Protein AF-A0A8J4CHQ6-F1 (afdb_monomer)

Nearest PDB structures (foldseek):
  5dmm-assembly1_A  TM=9.611E-01  e=1.029E-06  Escherichia coli K-12
  5dml-assembly1_A  TM=9.594E-01  e=1.755E-06  Escherichia coli K-12

Foldseek 3Di:
DDDPPPPPPPPCPPVNVVCVVPVDAAEFDDPVVVCVVVVNDQDPQLCSLLVC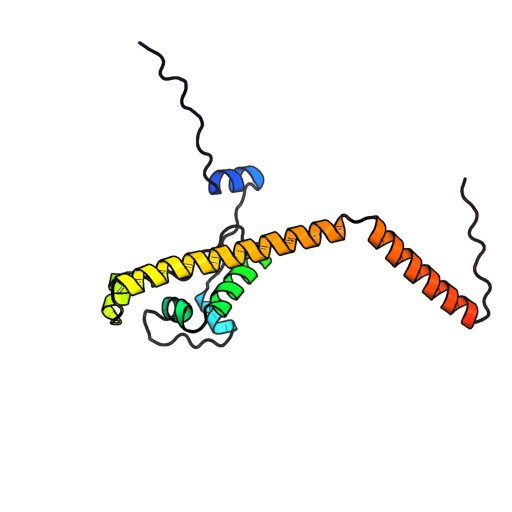LPPPLVVQLVSLLVRVVVPHPHYDFSCPSQDCVSCVVVVHHSVRSVVSVVSSVVSNVVSVVVNVVVVVVVCVVVPPPPVVVVVVVVVVVVVVVVCVVVVHDDDPDDDDD

Sequence (161 aa):
MSETKYSAISQISALSALLAESGVVVLDGAQGTELERRGVQLGANKLWSAQLLIDNPDLVRAIHLDYLRAGADIITTFTYQASIQGFAEAGVDATTAAALLNRAVDLADSAREAFVQAQQLQSSKDGAPELKAFETLRQQEQEDHQWRGMGWKAPLLATRT

Secondary structure (DSSP, 8-state):
-------------HHHHHHHHHS---B---HHHHHHHTT----S-TTHHHHHHHH-HHHHHHHHHHHHHTT-SB---S-TT--HHHHHHTT--HHHHHHHHHHHHHHHHHHHHHHHHHHHHHHHHHT-HHHHHHHHHHHHHHHHHHHHHTTPPPP------

InterPro domains:
  IPR003726 Homocysteine-binding domain [PF02574] (25-116)
  IPR003726 Homocysteine-binding domain [PS50970] (13-161)
  IPR036589 Homocysteine-binding domain superfamily [G3DSA:3.20.20.330] (10-143)
  IPR036589 Homocysteine-binding domain superfamily [SSF82282] (21-113)
  IPR051486 Homocysteine S-methyltransferase [PTHR46015] (21-126)

Solvent-accessible surface area (backbone atoms only — not comparable to full-atom values): 9625 Å² total; per-residue (Å²): 143,79,86,85,83,81,80,80,74,74,79,73,45,72,65,56,49,48,38,71,75,63,74,59,82,39,66,51,77,67,63,66,63,52,38,44,75,71,69,45,78,80,57,93,55,80,43,55,60,43,49,33,62,72,79,38,42,67,58,56,22,49,52,49,34,51,34,44,73,74,61,27,77,39,82,80,59,59,44,91,54,55,42,57,65,56,29,43,79,71,75,39,52,63,68,60,35,51,53,50,57,50,49,33,48,52,35,47,50,52,19,51,52,55,50,52,53,52,50,55,56,47,53,56,58,75,68,34,68,66,60,58,50,55,52,50,51,51,51,53,52,52,51,52,53,52,40,55,75,73,73,49,82,79,80,86,78,77,86,79,129

Structure (mmCIF, N/CA/C/O backbone):
data_AF-A0A8J4CHQ6-F1
#
_entry.id   AF-A0A8J4CHQ6-F1
#
loop_
_atom_site.group_PDB
_atom_site.id
_atom_site.type_symbol
_atom_site.label_atom_id
_atom_site.label_alt_id
_atom_site.label_comp_id
_atom_site.label_asym_id
_atom_site.label_entity_id
_atom_site.label_seq_id
_atom_site.pdbx_PDB_ins_code
_atom_site.Cartn_x
_atom_site.Cartn_y
_atom_site.Cartn_z
_atom_site.occupancy
_atom_site.B_iso_or_equiv
_atom_site.auth_seq_id
_atom_site.auth_comp_id
_atom_site.auth_asym_id
_atom_site.auth_atom_id
_atom_site.pdbx_PDB_model_num
ATOM 1 N N . MET A 1 1 ? 32.071 16.790 35.576 1.00 48.88 1 MET A N 1
ATOM 2 C CA . MET A 1 1 ? 30.706 16.775 36.138 1.00 48.88 1 MET A CA 1
ATOM 3 C C . MET A 1 1 ? 29.979 18.016 35.651 1.00 48.88 1 MET A C 1
ATOM 5 O O . MET A 1 1 ? 30.176 19.082 36.213 1.00 48.88 1 MET A O 1
ATOM 9 N N . SER A 1 2 ? 29.196 17.889 34.584 1.00 39.25 2 SER A N 1
ATOM 10 C CA . SER A 1 2 ? 28.103 18.813 34.277 1.00 39.25 2 SER A CA 1
ATOM 11 C C . SER A 1 2 ? 26.975 17.998 33.649 1.00 39.25 2 SER A C 1
ATOM 13 O O . SER A 1 2 ? 27.195 17.148 32.788 1.00 39.25 2 SER A O 1
ATOM 15 N N . GLU A 1 3 ? 25.787 18.175 34.209 1.00 47.66 3 GLU A N 1
ATOM 16 C CA . GLU A 1 3 ? 24.577 17.412 33.945 1.00 47.66 3 GLU A CA 1
ATOM 17 C C . GLU A 1 3 ? 24.024 17.702 32.547 1.00 47.66 3 GLU A C 1
ATOM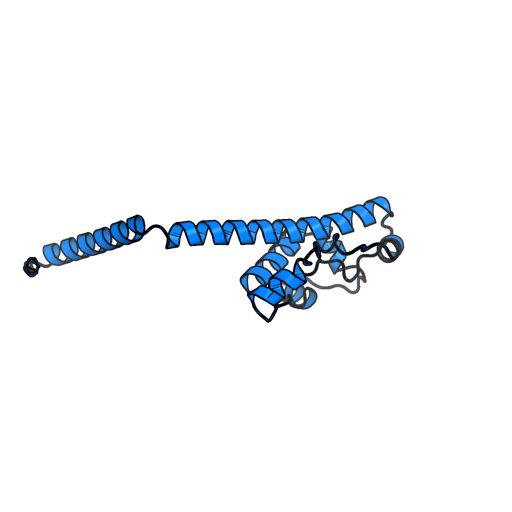 19 O O . GLU A 1 3 ? 23.374 18.716 32.317 1.00 47.66 3 GLU A O 1
ATOM 24 N N . THR A 1 4 ? 24.193 16.770 31.611 1.00 48.72 4 THR A N 1
ATOM 25 C CA . THR A 1 4 ? 23.445 16.747 30.340 1.00 48.72 4 THR A CA 1
ATOM 26 C C . THR A 1 4 ? 22.082 16.066 30.532 1.00 48.72 4 THR A C 1
ATOM 28 O O . THR A 1 4 ? 21.718 15.150 29.801 1.00 48.72 4 THR A O 1
ATOM 31 N N . LYS A 1 5 ? 21.330 16.458 31.570 1.00 49.72 5 LYS A N 1
ATOM 32 C CA . LYS A 1 5 ? 20.080 15.783 31.971 1.00 49.72 5 LYS A CA 1
ATOM 33 C C . LYS A 1 5 ? 18.803 16.318 31.309 1.00 49.72 5 LYS A C 1
ATOM 35 O O . LYS A 1 5 ? 17.724 15.854 31.647 1.00 49.72 5 LYS A O 1
ATOM 40 N N . TYR A 1 6 ? 18.901 17.227 30.338 1.00 45.72 6 TYR A N 1
ATOM 41 C CA . TYR A 1 6 ? 17.734 17.779 29.640 1.00 45.72 6 TYR A CA 1
ATOM 42 C C . TYR A 1 6 ? 17.955 17.891 28.126 1.00 45.72 6 TYR A C 1
ATOM 44 O O . TYR A 1 6 ? 18.201 18.964 27.592 1.00 45.72 6 TYR A O 1
ATOM 52 N N . SER A 1 7 ? 17.837 16.767 27.423 1.00 43.12 7 SER A N 1
ATOM 53 C CA . SER A 1 7 ? 17.232 16.743 26.079 1.00 43.12 7 SER A CA 1
ATOM 54 C C . SER A 1 7 ? 16.546 15.393 25.853 1.00 43.12 7 SER A C 1
ATOM 56 O O . SER A 1 7 ? 16.736 14.701 24.858 1.00 43.12 7 SER A O 1
ATOM 58 N N . ALA A 1 8 ? 15.781 14.981 26.865 1.00 46.66 8 ALA A N 1
ATOM 59 C CA . ALA A 1 8 ? 14.837 13.882 26.794 1.00 46.66 8 ALA A CA 1
ATOM 60 C C . ALA A 1 8 ? 13.450 14.466 26.495 1.00 46.66 8 ALA A C 1
ATOM 62 O O . ALA A 1 8 ? 12.586 14.523 27.361 1.00 46.66 8 ALA A O 1
ATOM 63 N N . ILE A 1 9 ? 13.241 14.915 25.259 1.00 48.62 9 ILE A N 1
ATOM 64 C CA . ILE A 1 9 ? 11.931 14.743 24.630 1.00 48.62 9 ILE A CA 1
ATOM 65 C C . ILE A 1 9 ? 12.158 13.608 23.647 1.00 48.62 9 ILE A C 1
ATOM 67 O O . ILE A 1 9 ? 12.564 13.806 22.506 1.00 48.62 9 ILE A O 1
ATOM 71 N N . SER A 1 10 ? 12.023 12.395 24.177 1.00 52.62 10 SER A N 1
ATOM 72 C CA . SER A 1 10 ? 11.954 11.176 23.387 1.00 52.62 10 SER A CA 1
ATOM 73 C C . SER A 1 10 ? 10.904 11.401 22.304 1.00 52.62 10 SER A C 1
ATOM 75 O O . SER A 1 10 ? 9.728 11.568 22.628 1.00 52.62 10 SER A O 1
ATOM 77 N N . GLN A 1 11 ? 11.311 11.479 21.036 1.00 60.28 11 GLN A N 1
ATOM 78 C CA . GLN A 1 11 ? 10.348 11.403 19.948 1.00 60.28 11 GLN A CA 1
ATOM 79 C C . GLN A 1 11 ? 9.694 10.029 20.042 1.00 60.28 11 GLN A C 1
ATOM 81 O O . GLN A 1 11 ? 10.316 9.010 19.748 1.00 60.28 11 GLN A O 1
ATOM 86 N N . ILE A 1 12 ? 8.457 9.992 20.526 1.00 62.19 12 ILE A N 1
ATOM 87 C CA . ILE A 1 12 ? 7.660 8.774 20.503 1.00 62.19 12 ILE A CA 1
ATOM 88 C C . ILE A 1 12 ? 7.424 8.475 19.025 1.00 62.19 12 ILE A C 1
ATOM 90 O O . ILE A 1 12 ? 6.766 9.246 18.328 1.00 62.19 12 ILE A O 1
ATOM 94 N N . SER A 1 13 ? 8.022 7.390 18.529 1.00 84.69 13 SER A N 1
ATOM 95 C CA . SER A 1 13 ? 7.771 6.936 17.163 1.00 84.69 13 SER A CA 1
ATOM 96 C C . SER A 1 13 ? 6.270 6.679 16.980 1.00 84.69 13 SER A C 1
ATOM 98 O O . SER A 1 13 ? 5.605 6.270 17.933 1.00 84.69 13 SER A O 1
ATOM 100 N N . ALA A 1 14 ? 5.724 6.888 15.778 1.00 86.25 14 ALA A N 1
ATOM 101 C CA . ALA A 1 14 ? 4.301 6.642 15.509 1.00 86.25 14 ALA A CA 1
ATOM 102 C C . ALA A 1 14 ? 3.863 5.229 15.946 1.00 86.25 14 ALA A C 1
ATOM 104 O O . ALA A 1 14 ? 2.801 5.054 16.535 1.00 86.25 14 ALA A O 1
ATOM 105 N N . LEU A 1 15 ? 4.739 4.237 15.762 1.00 88.25 15 LEU A N 1
ATOM 106 C CA . LEU A 1 15 ? 4.529 2.874 16.241 1.00 88.25 15 LEU A CA 1
ATOM 107 C C . LEU A 1 15 ? 4.450 2.788 17.774 1.00 88.25 15 LEU A C 1
ATOM 109 O O . LEU A 1 15 ? 3.587 2.101 18.308 1.00 88.25 15 LEU A O 1
ATOM 113 N N . SER A 1 16 ? 5.335 3.483 18.493 1.00 91.94 16 SER A N 1
ATOM 114 C CA . SER A 1 16 ? 5.297 3.532 19.960 1.00 91.94 16 SER A CA 1
ATOM 115 C C . SER A 1 16 ? 4.012 4.179 20.479 1.00 91.94 16 SER A C 1
ATOM 117 O O . SER A 1 16 ? 3.496 3.731 21.497 1.00 91.94 16 SER A O 1
ATOM 119 N N . ALA A 1 17 ? 3.491 5.198 19.787 1.00 90.00 17 ALA A N 1
ATOM 120 C CA . ALA A 1 17 ? 2.214 5.817 20.134 1.00 90.00 17 ALA A CA 1
ATOM 121 C C . ALA A 1 17 ? 1.049 4.831 19.952 1.00 90.00 17 ALA A C 1
ATOM 123 O O . ALA A 1 17 ? 0.284 4.626 20.890 1.00 90.00 17 ALA A O 1
ATOM 124 N N . LEU A 1 18 ? 0.985 4.147 18.803 1.00 89.94 18 LEU A N 1
ATOM 125 C CA . LEU A 1 18 ? -0.037 3.128 18.527 1.00 89.94 18 LEU A CA 1
ATOM 126 C C . LEU A 1 18 ? -0.008 1.983 19.553 1.00 89.94 18 LEU A C 1
ATOM 128 O O . LEU A 1 18 ? -1.043 1.587 20.088 1.00 89.94 18 LEU A O 1
ATOM 132 N N . LEU A 1 19 ? 1.186 1.477 19.876 1.00 92.62 19 LEU A N 1
ATOM 133 C CA . LEU A 1 19 ? 1.357 0.413 20.868 1.00 92.62 19 LEU A CA 1
ATOM 134 C C . LEU A 1 19 ? 0.992 0.864 22.287 1.00 92.62 19 LEU A C 1
ATOM 136 O O . LEU A 1 19 ? 0.475 0.059 23.058 1.00 92.62 19 LEU A O 1
ATOM 140 N N . ALA A 1 20 ? 1.261 2.121 22.645 1.00 92.94 20 ALA A N 1
ATOM 141 C CA . ALA A 1 20 ? 0.901 2.658 23.955 1.00 92.94 20 ALA A CA 1
ATOM 142 C C . ALA A 1 20 ? -0.617 2.834 24.120 1.00 92.94 20 ALA A C 1
ATOM 144 O O . ALA A 1 20 ? -1.121 2.677 25.230 1.00 92.94 20 ALA A O 1
ATOM 145 N N . GLU A 1 21 ? -1.332 3.150 23.039 1.00 91.12 21 GLU A N 1
ATOM 146 C CA . GLU A 1 21 ? -2.787 3.326 23.039 1.00 91.12 21 GLU A CA 1
ATOM 147 C C . GLU A 1 21 ? -3.536 1.987 23.079 1.00 91.12 21 GLU A C 1
ATOM 149 O O . GLU A 1 21 ? -4.409 1.794 23.924 1.00 91.12 21 GLU A O 1
ATOM 154 N N . SER A 1 22 ? -3.166 1.048 22.202 1.00 89.12 22 SER A N 1
ATOM 155 C CA . SER A 1 22 ? -3.958 -0.168 21.957 1.00 89.12 22 SER A CA 1
ATOM 156 C C . SER A 1 22 ? -3.332 -1.452 22.515 1.00 89.12 22 SER A C 1
ATOM 158 O O . SER A 1 22 ? -3.994 -2.487 22.577 1.00 89.12 22 SER A O 1
ATOM 160 N N . GLY A 1 23 ? -2.051 -1.436 22.905 1.00 93.19 23 GLY A N 1
ATOM 161 C CA . GLY A 1 23 ? -1.300 -2.612 23.380 1.00 93.19 23 GLY A CA 1
ATOM 162 C C . GLY A 1 23 ? -0.965 -3.653 22.299 1.00 93.19 23 GLY A C 1
ATOM 163 O O . GLY A 1 23 ? -0.057 -4.463 22.477 1.00 93.19 23 GLY A O 1
ATOM 164 N N . VAL A 1 24 ? -1.661 -3.611 21.164 1.00 95.06 24 VAL A N 1
ATOM 165 C CA . VAL A 1 24 ? -1.462 -4.429 19.967 1.00 95.06 24 VAL A CA 1
ATOM 166 C C . VAL A 1 24 ? -1.644 -3.547 18.734 1.00 95.06 24 VAL A C 1
ATOM 168 O O . VAL A 1 24 ? -2.391 -2.574 18.779 1.00 95.06 24 VAL A O 1
ATOM 171 N N . VAL A 1 25 ? -0.951 -3.887 17.648 1.00 96.00 25 VAL A N 1
ATOM 172 C CA . VAL A 1 25 ? -1.140 -3.274 16.327 1.00 96.00 25 VAL A CA 1
ATOM 173 C C . VAL A 1 25 ? -1.361 -4.362 15.287 1.00 96.00 25 VAL A C 1
ATOM 175 O O . VAL A 1 25 ? -0.738 -5.427 15.351 1.00 96.00 25 VAL A O 1
ATOM 178 N N . VAL A 1 26 ? -2.239 -4.095 14.328 1.00 96.94 26 VAL A N 1
ATOM 179 C CA . VAL A 1 26 ? -2.596 -5.009 13.245 1.00 96.94 26 VAL A CA 1
ATOM 180 C C . VAL A 1 26 ? -1.942 -4.539 11.949 1.00 96.94 26 VAL A C 1
ATOM 182 O O . VAL A 1 26 ? -2.153 -3.411 11.503 1.00 96.94 26 VAL A O 1
ATOM 185 N N . LEU A 1 27 ? -1.138 -5.408 11.333 1.00 97.81 27 LEU A N 1
ATOM 186 C CA . LEU A 1 27 ? -0.626 -5.191 9.979 1.00 97.81 27 LEU A CA 1
ATOM 187 C C . LEU A 1 27 ? -1.641 -5.646 8.926 1.00 97.81 27 LEU A C 1
ATOM 189 O O . LEU A 1 27 ? -2.507 -6.482 9.187 1.00 97.81 27 LEU A O 1
ATOM 193 N N . ASP A 1 28 ? -1.484 -5.115 7.719 1.00 97.88 28 ASP A N 1
ATOM 194 C CA . ASP A 1 28 ? -2.209 -5.560 6.542 1.00 97.88 28 ASP A CA 1
ATOM 195 C C . ASP A 1 28 ? -1.871 -6.998 6.110 1.00 97.88 28 ASP A C 1
ATOM 197 O O . ASP A 1 28 ? -1.003 -7.684 6.654 1.00 97.88 28 ASP A O 1
ATOM 201 N N . GLY A 1 29 ? -2.651 -7.489 5.147 1.00 96.94 29 GLY A N 1
ATOM 202 C CA . GLY A 1 29 ? -2.514 -8.833 4.598 1.00 96.94 29 GLY A CA 1
ATOM 203 C C . GLY A 1 29 ? -1.725 -8.884 3.289 1.00 96.94 29 GLY A C 1
ATOM 204 O O . GLY A 1 29 ? -1.166 -7.904 2.802 1.00 96.94 29 GLY A O 1
ATOM 205 N N . ALA A 1 30 ? -1.709 -10.070 2.682 1.00 95.00 30 ALA A N 1
ATOM 206 C CA . ALA A 1 30 ? -0.979 -10.312 1.445 1.00 95.00 30 ALA A CA 1
ATOM 207 C C . ALA A 1 30 ? -1.626 -9.631 0.219 1.00 95.00 30 ALA A C 1
ATOM 209 O O . ALA A 1 30 ? -2.708 -10.000 -0.242 1.00 95.00 30 ALA A O 1
ATOM 210 N N . GLN A 1 31 ? -0.882 -8.698 -0.378 1.00 93.62 31 GLN A N 1
ATOM 211 C CA . GLN A 1 31 ? -1.284 -7.948 -1.573 1.00 93.62 31 GLN A CA 1
ATOM 212 C C . GLN A 1 31 ? -1.479 -8.852 -2.802 1.00 93.62 31 GLN A C 1
ATOM 214 O O . GLN A 1 31 ? -2.446 -8.688 -3.539 1.00 93.62 31 GLN A O 1
ATOM 219 N N . GLY A 1 32 ? -0.593 -9.835 -3.011 1.00 91.50 32 GLY A N 1
ATOM 220 C CA . GLY A 1 32 ? -0.663 -10.753 -4.157 1.00 91.50 32 GLY A CA 1
ATOM 221 C C . GLY A 1 32 ? -1.966 -11.555 -4.192 1.00 91.50 32 GLY A C 1
ATOM 222 O O . GLY A 1 32 ? -2.682 -11.536 -5.188 1.00 91.50 32 GLY A O 1
ATOM 223 N N . THR A 1 33 ? -2.337 -12.169 -3.069 1.00 92.12 33 THR A N 1
ATOM 224 C CA . THR A 1 33 ? -3.604 -12.908 -2.956 1.00 92.12 33 THR A CA 1
ATOM 225 C C . THR A 1 33 ? -4.823 -12.015 -3.157 1.00 92.12 33 THR A C 1
ATOM 227 O O . THR A 1 33 ? -5.824 -12.451 -3.719 1.00 92.12 33 THR A O 1
ATOM 230 N N . GLU A 1 34 ? -4.753 -10.754 -2.726 1.00 94.81 34 GLU A N 1
ATOM 231 C CA . GLU A 1 34 ? -5.853 -9.812 -2.918 1.00 94.81 34 GLU A CA 1
ATOM 232 C C . GLU A 1 34 ? -5.995 -9.382 -4.385 1.00 94.81 34 GLU A C 1
ATOM 234 O O . GLU A 1 34 ? -7.110 -9.229 -4.885 1.00 94.81 34 GLU A O 1
ATOM 239 N N . LEU A 1 35 ? -4.882 -9.249 -5.106 1.00 93.06 35 LEU A N 1
ATOM 240 C CA . LEU A 1 35 ? -4.884 -9.014 -6.547 1.00 93.06 35 LEU A CA 1
ATOM 241 C C . LEU A 1 35 ? -5.495 -10.192 -7.310 1.00 93.06 35 LEU A C 1
ATOM 243 O O . LEU A 1 35 ? -6.379 -9.983 -8.143 1.00 93.06 35 LEU A O 1
ATOM 247 N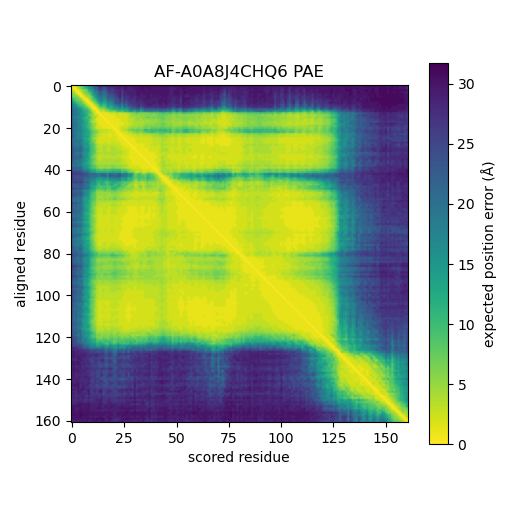 N . GLU A 1 36 ? -5.088 -11.421 -6.991 1.00 93.00 36 GLU A N 1
ATOM 248 C CA . GLU A 1 36 ? -5.658 -12.634 -7.590 1.00 93.00 36 GLU A CA 1
ATOM 249 C C . GLU A 1 36 ? -7.158 -12.748 -7.301 1.00 93.00 36 GLU A C 1
ATOM 251 O O . GLU A 1 36 ? -7.946 -13.020 -8.209 1.00 93.00 36 GLU A O 1
ATOM 256 N N . ARG A 1 37 ? -7.585 -12.446 -6.065 1.00 94.25 37 ARG A N 1
ATOM 257 C CA . ARG A 1 37 ? -9.005 -12.408 -5.676 1.00 94.25 37 ARG A CA 1
ATOM 258 C C . ARG A 1 37 ? -9.814 -11.422 -6.521 1.00 94.25 37 ARG A C 1
ATOM 260 O O . ARG A 1 37 ? -10.989 -11.661 -6.788 1.00 94.25 37 ARG A O 1
ATOM 267 N N . ARG A 1 38 ? -9.189 -10.327 -6.960 1.00 94.00 38 ARG A N 1
ATOM 268 C CA . ARG A 1 38 ? -9.785 -9.310 -7.844 1.00 94.00 38 ARG A CA 1
ATOM 269 C C . ARG A 1 38 ? -9.617 -9.623 -9.334 1.00 94.00 38 ARG A C 1
ATOM 271 O O . ARG A 1 38 ? -9.955 -8.789 -10.169 1.00 94.00 38 ARG A O 1
ATOM 278 N N . GLY A 1 39 ? -9.128 -10.815 -9.675 1.00 91.25 39 GLY A N 1
ATOM 279 C CA . GLY A 1 39 ? -8.989 -11.288 -11.051 1.00 91.25 39 GLY A CA 1
ATOM 280 C C . GLY A 1 39 ? -7.734 -10.793 -11.770 1.00 91.25 39 GLY A C 1
ATOM 281 O O . GLY A 1 39 ? -7.635 -10.957 -12.986 1.00 91.25 39 GLY A O 1
ATOM 282 N N . VAL A 1 40 ? -6.770 -10.202 -11.057 1.00 89.38 40 VAL A N 1
ATOM 283 C CA . VAL A 1 40 ? -5.477 -9.849 -11.648 1.00 89.38 40 VAL A CA 1
ATOM 284 C C . VAL A 1 40 ? -4.664 -11.120 -11.836 1.00 89.38 40 VAL A C 1
ATOM 286 O O . VAL A 1 40 ? -4.370 -11.841 -10.885 1.00 89.38 40 VAL A O 1
ATOM 289 N N . GLN A 1 41 ? -4.269 -11.382 -13.077 1.00 85.75 41 GLN A N 1
ATOM 290 C CA . GLN A 1 41 ? -3.343 -12.462 -13.380 1.00 85.75 41 GLN A CA 1
ATOM 291 C C . GLN A 1 41 ? -1.928 -12.006 -13.036 1.00 85.75 41 GLN A C 1
ATOM 293 O O . GLN A 1 41 ? -1.321 -11.218 -13.765 1.00 85.75 41 GLN A O 1
ATOM 298 N N . LEU A 1 42 ? -1.399 -12.499 -11.918 1.00 82.56 42 LEU A N 1
ATOM 299 C CA . LEU A 1 42 ? 0.002 -12.304 -11.572 1.00 82.56 42 LEU A CA 1
ATOM 300 C C . LEU A 1 42 ? 0.848 -13.128 -12.551 1.00 82.56 42 LEU A C 1
ATOM 302 O O . LEU A 1 42 ? 0.957 -14.347 -12.445 1.00 82.56 42 LEU A O 1
ATOM 306 N N . GLY A 1 43 ? 1.366 -12.469 -13.589 1.00 70.50 43 GLY A N 1
ATOM 307 C CA . GLY A 1 43 ? 2.177 -13.128 -14.611 1.00 70.50 43 GLY A CA 1
ATOM 308 C C . GLY A 1 43 ? 3.537 -13.598 -14.080 1.00 70.50 43 GLY A C 1
ATOM 309 O O . GLY A 1 43 ? 3.955 -13.252 -12.979 1.00 70.50 43 GLY A O 1
ATOM 310 N N . ALA A 1 44 ? 4.301 -14.301 -14.924 1.00 68.19 44 ALA A N 1
ATOM 311 C CA . ALA A 1 44 ? 5.693 -14.688 -14.636 1.00 68.19 44 ALA A CA 1
ATOM 312 C C . ALA A 1 44 ? 6.670 -13.491 -14.528 1.00 68.19 44 ALA A C 1
ATOM 314 O O . ALA A 1 44 ? 7.866 -13.678 -14.298 1.00 68.19 44 ALA A O 1
ATOM 315 N N . ASN A 1 45 ? 6.180 -12.261 -14.726 1.00 71.62 45 ASN A N 1
ATOM 316 C CA . ASN A 1 45 ? 6.961 -11.040 -14.596 1.00 71.62 45 ASN A CA 1
ATOM 317 C C . ASN A 1 45 ? 7.365 -10.821 -13.129 1.00 71.62 45 ASN A C 1
ATOM 319 O O . ASN A 1 45 ? 6.522 -10.771 -12.235 1.00 71.62 45 ASN A O 1
ATOM 323 N N . LYS A 1 46 ? 8.663 -10.617 -12.893 1.00 76.00 46 LYS A N 1
ATOM 324 C CA . LYS A 1 46 ? 9.231 -10.334 -11.569 1.00 76.00 46 LYS A CA 1
ATOM 325 C C . LYS A 1 46 ? 8.817 -8.978 -10.979 1.00 76.00 46 LYS A C 1
ATOM 327 O O . LYS A 1 46 ? 9.143 -8.734 -9.827 1.00 76.00 46 LYS A O 1
ATOM 332 N N . LEU A 1 47 ? 8.137 -8.115 -11.737 1.00 83.31 47 LEU A N 1
ATOM 333 C CA . LEU A 1 47 ? 7.696 -6.782 -11.307 1.00 83.31 47 LEU A CA 1
ATOM 334 C C . LEU A 1 47 ? 6.168 -6.618 -11.296 1.00 83.31 47 LEU A C 1
ATOM 336 O O . LEU A 1 47 ? 5.674 -5.500 -11.440 1.00 83.31 47 LEU A O 1
ATOM 340 N N . TRP A 1 48 ? 5.401 -7.702 -11.146 1.00 80.12 48 TRP A N 1
ATOM 341 C CA . TRP A 1 48 ? 3.933 -7.638 -11.186 1.00 80.12 48 TRP A CA 1
ATOM 342 C C . TRP A 1 48 ? 3.350 -6.617 -10.193 1.00 80.12 48 TRP A C 1
ATOM 344 O O . TRP A 1 48 ? 2.386 -5.934 -10.533 1.00 80.12 48 TRP A O 1
ATOM 354 N N . SER A 1 49 ? 3.948 -6.449 -9.003 1.00 79.50 49 SER A N 1
ATOM 355 C CA . SER A 1 49 ? 3.446 -5.494 -8.001 1.00 79.50 49 SER A CA 1
ATOM 356 C C . SER A 1 49 ? 3.732 -4.052 -8.410 1.00 79.50 49 SER A C 1
ATOM 358 O O . SER A 1 49 ? 2.898 -3.165 -8.248 1.00 79.50 49 SER A O 1
ATOM 360 N N . ALA A 1 50 ? 4.915 -3.828 -8.977 1.00 83.25 50 ALA A N 1
ATOM 361 C CA . ALA A 1 50 ? 5.396 -2.519 -9.372 1.00 83.25 50 ALA A CA 1
ATOM 362 C C . ALA A 1 50 ? 4.720 -2.013 -10.654 1.00 83.25 50 ALA A C 1
ATOM 364 O O . ALA A 1 50 ? 4.458 -0.820 -10.782 1.00 83.25 50 ALA A O 1
ATOM 365 N N . GLN A 1 51 ? 4.383 -2.914 -11.579 1.00 84.50 51 GLN A N 1
ATOM 366 C CA . GLN A 1 51 ? 3.673 -2.569 -12.809 1.00 84.50 51 GLN A CA 1
ATOM 367 C C . GLN A 1 51 ? 2.281 -1.983 -12.518 1.00 84.50 51 GLN A C 1
ATOM 369 O O . GLN A 1 51 ? 1.854 -1.035 -13.174 1.00 84.50 51 GLN A O 1
ATOM 374 N N . LEU A 1 52 ? 1.599 -2.473 -11.479 1.00 89.44 52 LEU A N 1
ATOM 375 C CA . LEU A 1 52 ? 0.282 -1.967 -11.076 1.00 89.44 52 LEU A CA 1
ATOM 376 C C . LEU A 1 52 ? 0.300 -0.508 -10.616 1.00 89.44 52 LEU A C 1
ATOM 378 O O . LEU A 1 52 ? -0.725 0.164 -10.707 1.00 89.44 52 LEU A O 1
ATOM 382 N N . LEU A 1 53 ? 1.454 0.011 -10.188 1.00 90.12 53 LEU A N 1
ATOM 383 C CA . LEU A 1 53 ? 1.610 1.433 -9.877 1.00 90.12 53 LEU A CA 1
ATOM 384 C C . LEU A 1 53 ? 1.338 2.301 -11.117 1.00 90.12 53 LEU A C 1
ATOM 386 O O . LEU A 1 53 ? 0.844 3.422 -10.984 1.00 90.12 53 LEU A O 1
ATOM 390 N N . ILE A 1 54 ? 1.627 1.778 -12.311 1.00 87.75 54 ILE A N 1
ATOM 391 C CA . ILE A 1 54 ? 1.385 2.427 -13.604 1.00 87.75 54 ILE A CA 1
ATOM 392 C C . ILE A 1 54 ? 0.007 2.037 -14.130 1.00 87.75 54 ILE A C 1
ATOM 394 O O . ILE A 1 54 ? -0.821 2.909 -14.386 1.00 87.75 54 ILE A O 1
ATOM 398 N N . ASP A 1 55 ? -0.227 0.733 -14.268 1.00 89.62 55 ASP A N 1
ATOM 399 C CA . ASP A 1 55 ? -1.347 0.203 -15.045 1.00 89.62 55 ASP A CA 1
ATOM 400 C C . ASP A 1 55 ? -2.685 0.378 -14.330 1.00 89.62 55 ASP A C 1
ATOM 402 O O . ASP A 1 55 ? -3.715 0.574 -14.974 1.00 89.62 55 ASP A O 1
ATOM 406 N N . ASN A 1 56 ? -2.689 0.284 -12.997 1.00 93.19 56 ASN A N 1
ATOM 407 C CA . ASN A 1 56 ? -3.915 0.353 -12.214 1.00 93.19 56 ASN A CA 1
ATOM 408 C C . ASN A 1 56 ? -3.683 0.916 -10.795 1.00 93.19 56 ASN A C 1
ATOM 410 O O . ASN A 1 56 ? -3.874 0.213 -9.796 1.00 93.19 56 ASN A O 1
ATOM 414 N N . PRO A 1 57 ? -3.285 2.197 -10.678 1.00 95.31 57 PRO A N 1
ATOM 415 C CA . PRO A 1 57 ? -3.037 2.848 -9.388 1.00 95.31 57 PRO A CA 1
ATOM 416 C C . PRO A 1 57 ? -4.280 2.887 -8.488 1.00 95.31 57 PRO A C 1
ATOM 418 O O . PRO A 1 57 ? -4.167 2.811 -7.265 1.00 95.31 57 PRO A O 1
ATOM 421 N N . ASP A 1 58 ? -5.477 2.973 -9.075 1.00 96.75 58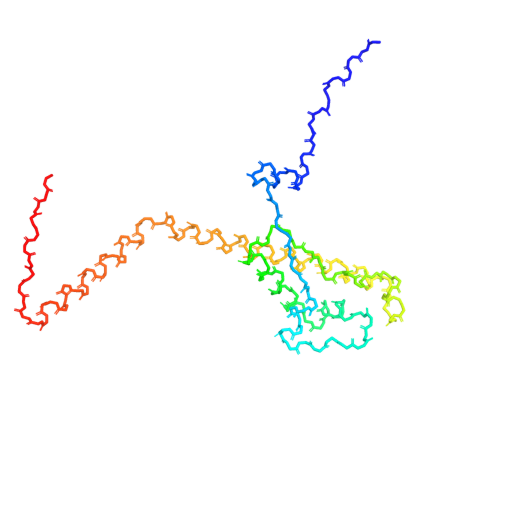 ASP A N 1
ATOM 422 C CA . ASP A 1 58 ? -6.728 2.972 -8.319 1.00 96.75 58 ASP A CA 1
ATOM 423 C C . ASP A 1 58 ? -6.993 1.628 -7.644 1.00 96.75 58 ASP A C 1
ATOM 425 O O . ASP A 1 58 ? -7.473 1.603 -6.510 1.00 96.75 58 ASP A O 1
ATOM 429 N N . LEU A 1 59 ? -6.632 0.514 -8.289 1.00 96.31 59 LEU A N 1
ATOM 430 C CA . LEU A 1 59 ? -6.709 -0.806 -7.672 1.00 96.31 59 LEU A CA 1
ATOM 431 C C . LEU A 1 59 ? -5.775 -0.917 -6.464 1.00 96.31 59 LEU A C 1
ATOM 433 O O . LEU A 1 59 ? -6.197 -1.408 -5.420 1.00 96.31 59 LEU A O 1
ATOM 437 N N . VAL A 1 60 ? -4.539 -0.422 -6.582 1.00 96.44 60 VAL A N 1
ATOM 438 C CA . VAL A 1 60 ? -3.568 -0.386 -5.473 1.00 96.44 60 VAL A CA 1
ATOM 439 C C . VAL A 1 60 ? -4.132 0.408 -4.291 1.00 96.44 60 VAL A C 1
ATOM 441 O O . VAL A 1 60 ? -4.187 -0.093 -3.167 1.00 96.44 60 VAL A O 1
ATOM 444 N N . ARG A 1 61 ? -4.644 1.618 -4.552 1.00 97.88 61 ARG A N 1
ATOM 445 C CA . ARG A 1 61 ? -5.281 2.462 -3.530 1.00 97.88 61 ARG A CA 1
ATOM 446 C C . ARG A 1 61 ? -6.495 1.782 -2.893 1.00 97.88 61 ARG A C 1
ATOM 448 O O . ARG A 1 61 ? -6.667 1.853 -1.678 1.00 97.88 61 ARG A O 1
ATOM 455 N N . ALA A 1 62 ? -7.329 1.113 -3.690 1.00 97.88 62 ALA A N 1
ATOM 456 C CA . ALA A 1 62 ? -8.496 0.390 -3.193 1.00 97.88 62 ALA A CA 1
ATOM 457 C C . ALA A 1 62 ? -8.103 -0.778 -2.276 1.00 97.88 62 ALA A C 1
ATOM 459 O O . ALA A 1 62 ? -8.747 -0.980 -1.252 1.00 97.88 62 ALA A O 1
ATOM 460 N N . ILE A 1 63 ? -7.033 -1.510 -2.599 1.00 97.88 63 ILE A N 1
ATOM 461 C CA . ILE A 1 63 ? -6.525 -2.603 -1.758 1.00 97.88 63 ILE A CA 1
ATOM 462 C C . ILE A 1 63 ? -6.042 -2.077 -0.403 1.00 97.88 63 ILE A C 1
ATOM 464 O O . ILE A 1 63 ? -6.439 -2.615 0.628 1.00 97.88 63 ILE A O 1
ATOM 468 N N . HIS A 1 64 ? -5.253 -0.996 -0.380 1.00 98.50 64 HIS A N 1
ATOM 469 C CA . HIS A 1 64 ? -4.847 -0.362 0.881 1.00 98.50 64 HIS A CA 1
ATOM 470 C C . HIS A 1 64 ? -6.051 0.084 1.714 1.00 98.50 64 HIS A C 1
ATOM 472 O O . HIS A 1 64 ? -6.115 -0.189 2.912 1.00 98.50 64 HIS A O 1
ATOM 478 N N . LEU A 1 65 ? -7.029 0.733 1.076 1.00 98.44 65 LEU A N 1
ATOM 479 C CA . LEU A 1 65 ? -8.238 1.193 1.752 1.00 98.44 65 LEU A CA 1
ATOM 480 C C . LEU A 1 65 ? -9.050 0.032 2.336 1.00 98.44 65 LEU A C 1
ATOM 482 O O . LEU A 1 65 ? -9.604 0.159 3.426 1.00 98.44 65 LEU A O 1
ATOM 486 N N . ASP A 1 66 ? -9.120 -1.098 1.637 1.00 98.25 66 ASP A N 1
ATOM 487 C CA . ASP A 1 66 ? -9.859 -2.260 2.117 1.00 98.25 66 ASP A CA 1
ATOM 488 C C . ASP A 1 66 ? -9.158 -2.946 3.299 1.00 98.25 66 ASP A C 1
ATOM 490 O O . ASP A 1 66 ? -9.848 -3.390 4.215 1.00 98.25 66 ASP A O 1
ATOM 494 N N . TYR A 1 67 ? -7.821 -2.942 3.366 1.00 98.62 67 TYR A N 1
ATOM 495 C CA . TYR A 1 67 ? -7.106 -3.383 4.572 1.00 98.62 67 TYR A CA 1
ATOM 496 C C . TYR A 1 67 ? -7.342 -2.461 5.769 1.00 98.62 67 TYR A C 1
ATOM 498 O O . TYR A 1 67 ? -7.617 -2.951 6.864 1.00 98.62 67 TYR A O 1
ATOM 506 N N . LEU A 1 68 ? -7.319 -1.141 5.567 1.00 98.38 68 LEU A N 1
ATOM 507 C CA . LEU A 1 68 ? -7.658 -0.182 6.625 1.00 98.38 68 LEU A CA 1
ATOM 508 C C . LEU A 1 68 ? -9.094 -0.401 7.130 1.00 98.38 68 LEU A C 1
ATOM 510 O O . LEU A 1 68 ? -9.338 -0.472 8.330 1.00 98.38 68 LEU A O 1
ATOM 514 N N . ARG A 1 69 ? -10.053 -0.601 6.217 1.00 97.56 69 ARG A N 1
ATOM 515 C CA . ARG A 1 69 ? -11.451 -0.927 6.560 1.00 97.56 69 ARG A CA 1
ATOM 516 C C . ARG A 1 69 ? -11.607 -2.266 7.274 1.00 97.56 69 ARG A C 1
ATOM 518 O O . ARG A 1 69 ? -12.533 -2.409 8.066 1.00 97.56 69 ARG A O 1
ATOM 525 N N . ALA A 1 70 ? -10.733 -3.229 6.996 1.00 97.75 70 ALA A N 1
ATOM 526 C CA . ALA A 1 70 ? -10.700 -4.514 7.685 1.00 97.75 70 ALA A CA 1
ATOM 527 C C . ALA A 1 70 ? -10.078 -4.431 9.093 1.00 97.75 70 ALA A C 1
ATOM 529 O O . ALA A 1 70 ? -10.136 -5.417 9.825 1.00 97.75 70 ALA A O 1
ATOM 530 N N . GLY A 1 71 ? -9.524 -3.275 9.479 1.00 96.56 71 GLY A N 1
ATOM 531 C CA . GLY A 1 71 ? -8.961 -3.029 10.807 1.00 96.56 71 GLY A CA 1
ATOM 532 C C . GLY A 1 71 ? -7.436 -3.056 10.872 1.00 96.56 71 GLY A C 1
ATOM 533 O O . GLY A 1 71 ? -6.897 -3.210 11.961 1.00 96.56 71 GLY A O 1
ATOM 534 N N . ALA A 1 72 ? -6.732 -2.941 9.741 1.00 97.88 72 ALA A N 1
ATOM 535 C CA . ALA A 1 72 ? -5.285 -2.752 9.769 1.00 97.88 72 ALA A CA 1
ATOM 536 C C . ALA A 1 72 ? -4.934 -1.354 10.310 1.00 97.88 72 ALA A C 1
ATOM 538 O O . ALA A 1 72 ? -5.436 -0.348 9.808 1.00 97.88 72 ALA A O 1
ATOM 539 N N . ASP A 1 73 ? -4.019 -1.301 11.276 1.00 96.19 73 ASP A N 1
ATOM 540 C CA . ASP A 1 73 ? -3.407 -0.063 11.774 1.00 96.19 73 ASP A CA 1
ATOM 541 C C . ASP A 1 73 ? -2.218 0.358 10.899 1.00 96.19 73 ASP A C 1
ATOM 543 O O . ASP A 1 73 ? -1.887 1.538 10.781 1.00 96.19 73 ASP A O 1
ATOM 547 N N . ILE A 1 74 ? -1.551 -0.628 10.290 1.00 96.62 74 ILE A N 1
ATOM 548 C CA . ILE A 1 74 ? -0.352 -0.449 9.474 1.00 96.62 74 ILE A CA 1
ATOM 549 C C . ILE A 1 74 ? -0.577 -1.103 8.114 1.00 96.62 74 ILE A C 1
ATOM 551 O O . ILE A 1 74 ? -0.824 -2.304 8.028 1.00 96.62 74 ILE A O 1
ATOM 555 N N . ILE A 1 75 ? -0.423 -0.315 7.051 1.00 97.81 75 ILE A N 1
ATOM 556 C CA . ILE A 1 75 ? -0.389 -0.796 5.667 1.00 97.81 75 ILE A CA 1
ATOM 557 C C . ILE A 1 75 ? 1.034 -0.729 5.110 1.00 97.81 75 ILE A C 1
ATOM 559 O O . ILE A 1 75 ? 1.807 0.176 5.434 1.00 97.81 75 ILE A O 1
ATOM 563 N N . THR A 1 76 ? 1.375 -1.678 4.249 1.00 96.94 76 THR A N 1
ATOM 564 C CA . THR A 1 76 ? 2.660 -1.757 3.552 1.00 96.94 76 THR A CA 1
ATOM 565 C C . THR A 1 76 ? 2.483 -1.343 2.097 1.00 96.94 76 THR A C 1
ATOM 567 O O . THR A 1 76 ? 1.445 -1.600 1.505 1.00 96.94 76 THR A O 1
ATOM 570 N N . THR A 1 77 ? 3.464 -0.673 1.489 1.00 96.50 77 THR A N 1
ATOM 571 C CA . THR A 1 77 ? 3.362 -0.213 0.089 1.00 96.50 77 THR A CA 1
ATOM 572 C C . THR A 1 77 ? 3.550 -1.366 -0.908 1.00 96.50 77 THR A C 1
ATOM 574 O O . THR A 1 77 ? 4.095 -2.416 -0.567 1.00 96.50 77 THR A O 1
ATOM 577 N N . PHE A 1 78 ? 3.155 -1.179 -2.174 1.00 94.06 78 PHE A N 1
ATOM 578 C CA . PHE A 1 78 ? 3.330 -2.155 -3.275 1.00 94.06 78 PHE A CA 1
ATOM 579 C C . PHE A 1 78 ? 4.784 -2.246 -3.791 1.00 94.06 78 PHE A C 1
ATOM 581 O O . PHE A 1 78 ? 5.056 -2.313 -4.992 1.00 94.06 78 PHE A O 1
ATOM 588 N N . THR A 1 79 ? 5.752 -2.231 -2.875 1.00 93.00 79 THR A N 1
ATOM 589 C CA . THR A 1 79 ? 7.182 -2.081 -3.179 1.00 93.00 79 THR A CA 1
ATOM 590 C C . THR A 1 79 ? 8.014 -3.335 -2.929 1.00 93.00 79 THR A C 1
ATOM 592 O O . THR A 1 79 ? 9.226 -3.291 -3.106 1.00 93.00 79 THR A O 1
ATOM 595 N N . TYR A 1 80 ? 7.391 -4.478 -2.610 1.00 89.62 80 TYR A N 1
ATOM 596 C CA . TYR A 1 80 ? 8.104 -5.739 -2.344 1.00 89.62 80 TYR A CA 1
ATOM 597 C C . TYR A 1 80 ? 9.115 -6.116 -3.446 1.00 89.62 80 TYR A C 1
ATOM 599 O O . TYR A 1 80 ? 10.225 -6.550 -3.146 1.00 89.62 80 TYR A O 1
ATOM 607 N N . GLN A 1 81 ? 8.757 -5.911 -4.719 1.00 85.94 81 GLN A N 1
ATOM 608 C CA . GLN A 1 81 ? 9.628 -6.173 -5.876 1.00 85.94 81 GLN A CA 1
ATOM 609 C C . GLN A 1 81 ? 10.261 -4.899 -6.459 1.00 85.94 81 GLN A C 1
ATOM 611 O O . GLN A 1 81 ? 11.054 -4.968 -7.398 1.00 85.94 81 GLN A O 1
ATOM 616 N N . ALA A 1 82 ? 9.902 -3.727 -5.932 1.00 86.12 82 ALA A N 1
ATOM 617 C CA . ALA A 1 82 ? 10.317 -2.446 -6.476 1.00 86.12 82 ALA A CA 1
ATOM 618 C C . ALA A 1 82 ? 11.692 -2.065 -5.916 1.00 86.12 82 ALA A C 1
ATOM 620 O O . ALA A 1 82 ? 11.846 -1.694 -4.756 1.00 86.12 82 ALA A O 1
ATOM 621 N N . SER A 1 83 ? 12.711 -2.137 -6.765 1.00 89.56 83 SER A N 1
ATOM 622 C CA . SER A 1 83 ? 14.050 -1.624 -6.476 1.00 89.56 83 SER A CA 1
ATOM 623 C C . SER A 1 83 ? 14.615 -0.976 -7.729 1.00 89.56 83 SER A C 1
ATOM 625 O O . SER A 1 83 ? 14.264 -1.377 -8.837 1.00 89.56 83 SER A O 1
ATOM 627 N N . ILE A 1 84 ? 15.511 0.003 -7.574 1.00 89.75 84 ILE A N 1
ATOM 628 C CA . ILE A 1 84 ? 16.160 0.653 -8.724 1.00 89.75 84 ILE A CA 1
ATOM 629 C C . ILE A 1 84 ? 16.825 -0.391 -9.635 1.00 89.75 84 ILE A C 1
ATOM 631 O O . ILE A 1 84 ? 16.683 -0.321 -10.850 1.00 89.75 84 ILE A O 1
ATOM 635 N N . GLN A 1 85 ? 17.485 -1.399 -9.052 1.00 89.44 85 GLN A N 1
ATOM 636 C CA . GLN A 1 85 ? 18.091 -2.492 -9.812 1.00 89.44 85 GLN A CA 1
ATOM 637 C C . GLN A 1 85 ? 17.042 -3.358 -10.527 1.00 89.44 85 GLN A C 1
ATOM 639 O O . GLN A 1 85 ? 17.181 -3.604 -11.721 1.00 89.44 85 GLN A O 1
ATOM 644 N N . GLY A 1 86 ? 15.988 -3.796 -9.832 1.00 88.06 86 GLY A N 1
ATOM 645 C CA . GLY A 1 86 ? 14.939 -4.627 -10.435 1.00 88.06 86 GLY A CA 1
ATOM 646 C C . GLY A 1 86 ? 14.218 -3.917 -11.584 1.00 88.06 86 GLY A C 1
ATOM 647 O O . GLY A 1 86 ? 13.929 -4.528 -12.608 1.00 88.06 86 GLY A O 1
ATOM 648 N N . PHE A 1 87 ? 14.000 -2.608 -11.453 1.00 89.00 87 PHE A N 1
ATOM 649 C CA . PHE A 1 87 ? 13.474 -1.765 -12.524 1.00 89.00 87 PHE A CA 1
ATOM 650 C C . PHE A 1 87 ? 14.448 -1.628 -13.700 1.00 89.00 87 PHE A C 1
ATOM 652 O O . PHE A 1 87 ? 14.026 -1.750 -14.849 1.00 89.00 87 PHE A O 1
ATOM 659 N N . ALA A 1 88 ? 15.745 -1.455 -13.433 1.00 90.25 88 ALA A N 1
ATOM 660 C CA . ALA A 1 88 ? 16.763 -1.400 -14.480 1.00 90.25 88 ALA A CA 1
ATOM 661 C C . ALA A 1 88 ? 16.838 -2.709 -15.287 1.00 90.25 88 ALA A C 1
ATOM 663 O O . ALA A 1 88 ? 16.927 -2.667 -16.513 1.00 90.25 88 ALA A O 1
ATOM 664 N N . GLU A 1 89 ? 16.725 -3.868 -14.629 1.00 89.19 89 GLU A N 1
ATOM 665 C CA . GLU A 1 89 ? 16.650 -5.184 -15.288 1.00 89.19 89 GLU A CA 1
ATOM 666 C C . GLU A 1 89 ? 15.415 -5.324 -16.199 1.00 89.19 89 GLU A C 1
ATOM 668 O O . GLU A 1 89 ? 15.443 -6.084 -17.166 1.00 89.19 89 GLU A O 1
ATOM 673 N N . ALA A 1 90 ? 14.355 -4.557 -15.932 1.00 85.38 90 ALA A N 1
ATOM 674 C CA . ALA A 1 90 ? 13.153 -4.471 -16.759 1.00 85.38 90 ALA A CA 1
ATOM 675 C C . ALA A 1 90 ? 13.178 -3.317 -17.782 1.00 85.38 90 ALA A C 1
ATOM 677 O O . ALA A 1 90 ? 12.172 -3.065 -18.444 1.00 85.38 90 ALA A O 1
ATOM 678 N N . GLY A 1 91 ? 14.307 -2.616 -17.931 1.00 89.19 91 GLY A N 1
ATOM 679 C CA . GLY 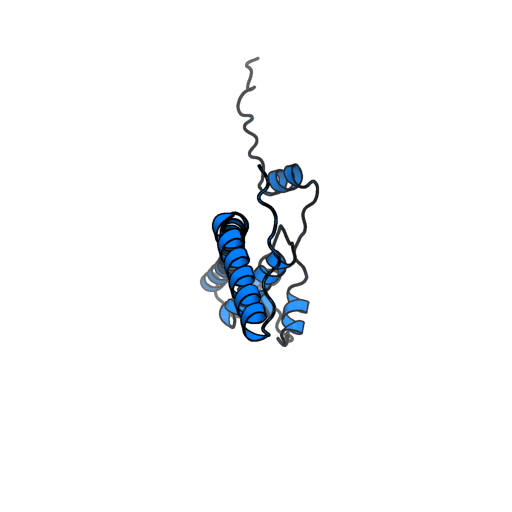A 1 91 ? 14.468 -1.524 -18.895 1.00 89.19 91 GLY A CA 1
ATOM 680 C C . GLY A 1 91 ? 13.898 -0.175 -18.448 1.00 89.19 91 GLY A C 1
ATOM 681 O O . GLY A 1 91 ? 13.727 0.713 -19.280 1.00 89.19 91 GLY A O 1
ATOM 682 N N . VAL A 1 92 ? 13.611 -0.003 -17.155 1.00 89.25 92 VAL A N 1
ATOM 683 C CA . VAL A 1 92 ? 13.143 1.261 -16.570 1.00 89.25 92 VAL A CA 1
ATOM 684 C C . VAL A 1 92 ? 14.338 2.044 -16.022 1.00 89.25 92 VAL A C 1
ATOM 686 O O . VAL A 1 92 ? 15.156 1.509 -15.274 1.00 89.25 92 VAL A O 1
ATOM 689 N N . ASP A 1 93 ? 14.453 3.323 -16.382 1.00 94.38 93 ASP A N 1
ATOM 690 C CA . ASP A 1 93 ? 15.546 4.173 -15.910 1.00 94.38 93 ASP A CA 1
ATOM 691 C C . ASP A 1 93 ? 15.401 4.541 -14.420 1.00 94.38 93 ASP A C 1
ATOM 693 O O . ASP A 1 93 ? 14.314 4.504 -13.842 1.00 94.38 93 ASP A O 1
ATOM 697 N N . ALA A 1 94 ? 16.510 4.934 -13.788 1.00 94.38 94 ALA A N 1
ATOM 698 C CA . ALA A 1 94 ? 16.548 5.213 -12.353 1.00 94.38 94 ALA A CA 1
ATOM 699 C C . ALA A 1 94 ? 15.625 6.366 -11.915 1.00 94.38 94 ALA A C 1
ATOM 701 O O . ALA A 1 94 ? 15.101 6.331 -10.800 1.00 94.38 94 ALA A O 1
ATOM 702 N N . THR A 1 95 ? 15.402 7.368 -12.773 1.00 96.19 95 THR A N 1
ATOM 703 C CA . THR A 1 95 ? 14.511 8.498 -12.466 1.00 96.19 95 THR A CA 1
ATOM 704 C C . THR A 1 95 ? 13.068 8.018 -12.426 1.00 96.19 95 THR A C 1
ATOM 706 O O . THR A 1 95 ? 12.354 8.274 -11.456 1.00 96.19 95 THR A O 1
ATOM 709 N N . THR A 1 96 ? 12.658 7.256 -13.442 1.00 93.06 96 THR A N 1
ATOM 710 C CA . THR A 1 96 ? 11.325 6.647 -13.494 1.00 93.06 96 THR A CA 1
ATOM 711 C C . THR A 1 96 ? 11.122 5.663 -12.340 1.00 93.06 96 THR A C 1
ATOM 713 O O . THR A 1 96 ? 10.095 5.706 -11.668 1.00 93.06 96 THR A O 1
ATOM 716 N N . ALA A 1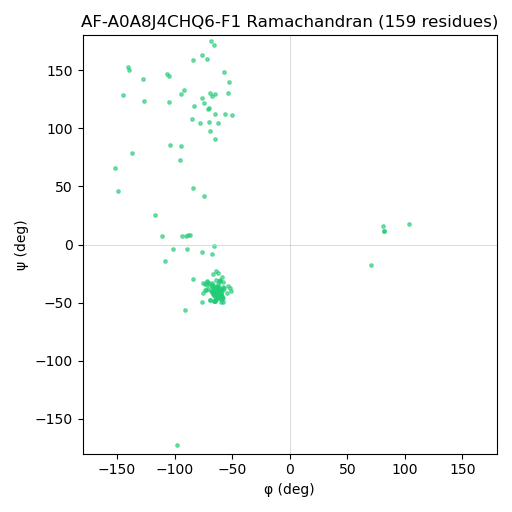 97 ? 12.117 4.831 -12.032 1.00 93.31 97 ALA A N 1
ATOM 717 C CA . ALA A 1 97 ? 12.070 3.894 -10.912 1.00 93.31 97 ALA A CA 1
ATOM 718 C C . ALA A 1 97 ? 11.866 4.599 -9.556 1.00 93.31 97 ALA A C 1
ATOM 720 O O . ALA A 1 97 ? 11.028 4.179 -8.755 1.00 93.31 97 ALA A O 1
ATOM 721 N N . ALA A 1 98 ? 12.587 5.697 -9.306 1.00 95.00 98 ALA A N 1
ATOM 722 C CA . ALA A 1 98 ? 12.408 6.506 -8.101 1.00 95.00 98 ALA A CA 1
ATOM 723 C C . ALA A 1 98 ? 11.009 7.142 -8.037 1.00 95.00 98 ALA A C 1
ATOM 725 O O . ALA A 1 98 ? 10.376 7.143 -6.981 1.00 95.00 98 ALA A O 1
ATOM 726 N N . ALA A 1 99 ? 10.490 7.624 -9.171 1.00 94.81 99 ALA A N 1
ATOM 727 C CA . ALA A 1 99 ? 9.133 8.155 -9.249 1.00 94.81 99 ALA A CA 1
ATOM 728 C C . ALA A 1 99 ? 8.070 7.088 -8.931 1.00 94.81 99 ALA A C 1
ATOM 730 O O . ALA A 1 99 ? 7.093 7.388 -8.248 1.00 94.81 99 ALA A O 1
ATOM 731 N N . LEU A 1 100 ? 8.269 5.838 -9.361 1.00 94.19 100 LEU A N 1
ATOM 732 C CA . LEU A 1 100 ? 7.366 4.728 -9.040 1.00 94.19 100 LEU A CA 1
ATOM 733 C C . LEU A 1 100 ? 7.395 4.364 -7.553 1.00 94.19 100 LEU A C 1
ATOM 735 O O . LEU A 1 100 ? 6.341 4.129 -6.967 1.00 94.19 100 LEU A O 1
ATOM 739 N N . LEU A 1 101 ? 8.572 4.366 -6.924 1.00 95.06 101 LEU A N 1
ATOM 740 C CA . LEU A 1 101 ? 8.692 4.147 -5.480 1.00 95.06 101 LEU A CA 1
ATOM 741 C C . LEU A 1 101 ? 7.948 5.222 -4.680 1.00 95.06 101 LEU A C 1
ATOM 743 O O . LEU A 1 101 ? 7.188 4.884 -3.775 1.00 95.06 101 LEU A O 1
ATOM 747 N N . ASN A 1 102 ? 8.100 6.495 -5.054 1.00 96.38 102 ASN A N 1
ATOM 748 C CA . ASN A 1 102 ? 7.354 7.592 -4.430 1.00 96.38 102 ASN A CA 1
ATOM 749 C C . ASN A 1 102 ? 5.846 7.436 -4.650 1.00 96.38 102 ASN A C 1
ATOM 751 O O . ASN A 1 102 ? 5.074 7.496 -3.700 1.00 96.38 102 ASN A O 1
ATOM 755 N N . ARG A 1 103 ? 5.430 7.109 -5.876 1.00 96.12 103 ARG A N 1
ATOM 756 C CA . ARG A 1 103 ? 4.020 6.880 -6.206 1.00 96.12 103 ARG A CA 1
ATOM 757 C C . ARG A 1 103 ? 3.390 5.768 -5.366 1.00 96.12 103 ARG A C 1
ATOM 759 O O . ARG A 1 103 ? 2.223 5.870 -5.005 1.00 96.12 103 ARG A O 1
ATOM 766 N N . ALA A 1 104 ? 4.132 4.710 -5.040 1.00 96.56 104 ALA A N 1
ATOM 767 C CA . ALA A 1 104 ? 3.631 3.657 -4.159 1.00 96.56 104 ALA A CA 1
ATOM 768 C C . ALA A 1 104 ? 3.326 4.175 -2.742 1.00 96.56 104 ALA A C 1
ATOM 770 O O . ALA A 1 104 ? 2.347 3.742 -2.135 1.00 96.56 104 ALA A O 1
ATOM 771 N N . VAL A 1 105 ? 4.135 5.110 -2.233 1.00 97.75 105 VAL A N 1
ATOM 772 C CA . VAL A 1 105 ? 3.886 5.793 -0.955 1.00 97.75 105 VAL A CA 1
ATOM 773 C C . VAL A 1 105 ? 2.674 6.713 -1.077 1.00 97.75 105 VAL A C 1
ATOM 775 O O . VAL A 1 105 ? 1.767 6.610 -0.256 1.00 97.75 105 VAL A O 1
ATOM 778 N N . 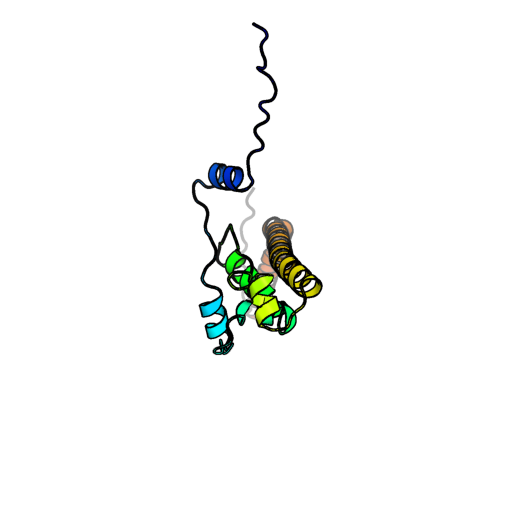ASP A 1 106 ? 2.604 7.528 -2.131 1.00 98.31 106 ASP A N 1
ATOM 779 C CA . ASP A 1 106 ? 1.496 8.466 -2.356 1.00 98.31 106 ASP A CA 1
ATOM 780 C C . ASP A 1 106 ? 0.135 7.753 -2.417 1.00 98.31 106 ASP A C 1
ATOM 782 O O . ASP A 1 106 ? -0.863 8.244 -1.887 1.00 98.31 106 ASP A O 1
ATOM 786 N N . LEU A 1 107 ? 0.077 6.567 -3.035 1.00 98.31 107 LEU A N 1
ATOM 787 C CA . LEU A 1 107 ? -1.147 5.765 -3.124 1.00 98.31 107 LEU A CA 1
ATOM 788 C C . LEU A 1 107 ? -1.582 5.195 -1.767 1.00 98.31 107 LEU A C 1
ATOM 790 O O . LEU A 1 107 ? -2.780 5.185 -1.470 1.00 98.31 107 LEU A O 1
ATOM 794 N N . ALA A 1 108 ? -0.635 4.739 -0.944 1.00 98.19 108 ALA A N 1
ATOM 795 C CA . ALA A 1 108 ? -0.919 4.287 0.417 1.00 98.19 108 ALA A CA 1
ATOM 796 C C . ALA A 1 108 ? -1.376 5.456 1.307 1.00 98.19 108 ALA A C 1
ATOM 798 O O . ALA A 1 108 ? -2.359 5.332 2.039 1.00 98.19 108 ALA A O 1
ATOM 799 N N . ASP A 1 109 ? -0.721 6.612 1.185 1.00 98.44 109 ASP A N 1
ATOM 800 C CA . ASP A 1 109 ? -1.071 7.831 1.914 1.00 98.44 109 ASP A CA 1
ATOM 801 C C . ASP A 1 109 ? -2.477 8.321 1.541 1.00 98.44 109 ASP A C 1
ATOM 803 O O . ASP A 1 109 ? -3.323 8.525 2.412 1.00 98.44 109 ASP A O 1
ATOM 807 N N . SER A 1 110 ? -2.781 8.357 0.241 1.00 98.50 110 SER A N 1
ATOM 808 C CA . SER A 1 110 ? -4.109 8.702 -0.281 1.00 98.50 110 SER A CA 1
ATOM 809 C C . SER A 1 110 ? -5.204 7.760 0.235 1.00 98.50 110 SER A C 1
ATOM 811 O O . SER A 1 110 ? -6.327 8.187 0.510 1.00 98.50 110 SER A O 1
ATOM 813 N N . ALA A 1 111 ? -4.910 6.461 0.369 1.00 98.50 111 ALA A N 1
ATOM 814 C CA . ALA A 1 111 ? -5.848 5.501 0.950 1.00 98.50 111 ALA A CA 1
ATOM 815 C C . ALA A 1 111 ? -6.091 5.773 2.444 1.00 98.50 111 ALA A C 1
ATOM 817 O O . ALA A 1 111 ? -7.243 5.757 2.886 1.00 98.50 111 ALA A O 1
ATOM 818 N N . ARG A 1 112 ? -5.031 6.082 3.206 1.00 98.06 112 ARG A N 1
ATOM 819 C CA . ARG A 1 112 ? -5.128 6.486 4.617 1.00 98.06 112 ARG A CA 1
ATOM 820 C C . ARG A 1 112 ? -5.965 7.752 4.778 1.00 98.06 112 ARG A C 1
ATOM 822 O O . ARG A 1 112 ? -6.850 7.787 5.629 1.00 98.06 112 ARG A O 1
ATOM 829 N N . GLU A 1 113 ? -5.723 8.779 3.969 1.00 98.31 113 GLU A N 1
ATOM 830 C CA . GLU A 1 113 ? -6.502 10.021 4.007 1.00 98.31 113 GLU A CA 1
ATOM 831 C C . GLU A 1 113 ? -7.987 9.769 3.741 1.00 98.31 113 GLU A C 1
ATOM 833 O O . GLU A 1 113 ? -8.838 10.225 4.506 1.00 98.31 113 GLU A O 1
ATOM 838 N N . ALA A 1 114 ? -8.303 8.987 2.704 1.00 97.94 114 ALA A N 1
ATOM 839 C CA . ALA A 1 114 ? -9.679 8.619 2.386 1.00 97.94 114 ALA A CA 1
ATOM 840 C C . ALA A 1 114 ? -10.357 7.857 3.539 1.00 97.94 114 ALA A C 1
ATOM 842 O O . ALA A 1 114 ? -11.534 8.082 3.828 1.00 97.94 114 ALA A O 1
ATOM 843 N N . PHE A 1 115 ? -9.620 6.975 4.218 1.00 98.00 115 PHE A N 1
ATOM 844 C CA . PHE A 1 115 ? -10.111 6.244 5.383 1.00 98.00 115 PHE A CA 1
ATOM 845 C C . PHE A 1 115 ? -10.410 7.169 6.572 1.00 98.00 115 PHE A C 1
ATOM 847 O O . PHE A 1 115 ? -11.509 7.115 7.127 1.00 98.00 115 PHE A O 1
ATOM 854 N N . VAL A 1 116 ? -9.480 8.062 6.923 1.00 96.25 116 VAL A N 1
ATOM 855 C CA . VAL A 1 116 ? -9.645 9.022 8.030 1.00 96.25 116 VAL A CA 1
ATOM 856 C C . VAL A 1 116 ? -10.820 9.966 7.773 1.00 96.25 116 VAL A C 1
ATOM 858 O O . VAL A 1 116 ? -11.656 10.167 8.654 1.00 96.25 116 VAL A O 1
ATOM 861 N N . GLN A 1 117 ? -10.936 10.503 6.555 1.00 95.62 117 GLN A N 1
ATOM 862 C CA . GLN A 1 117 ? -12.058 11.365 6.173 1.00 95.62 117 GLN A CA 1
ATOM 863 C C . GLN A 1 117 ? -13.401 10.634 6.310 1.00 95.62 117 GLN A C 1
ATOM 865 O O . GLN A 1 117 ? -14.367 11.194 6.835 1.00 95.62 117 GLN A O 1
ATOM 870 N N . ALA A 1 118 ? -13.470 9.365 5.894 1.00 93.75 118 ALA A N 1
ATOM 871 C CA . ALA A 1 118 ? -14.678 8.559 6.035 1.00 93.75 118 ALA A CA 1
ATOM 872 C C . ALA A 1 118 ? -15.075 8.347 7.510 1.00 93.75 118 ALA A C 1
ATOM 874 O O . ALA A 1 118 ? -16.255 8.492 7.839 1.00 93.75 118 ALA A O 1
ATOM 875 N N . GLN A 1 119 ? -14.116 8.080 8.406 1.00 90.19 119 GLN A N 1
ATOM 876 C CA . GLN A 1 119 ? -14.390 7.930 9.843 1.00 90.19 119 GLN A CA 1
ATOM 877 C C . GLN A 1 119 ? -14.875 9.228 10.502 1.00 90.19 119 GLN A C 1
ATOM 879 O O . GLN A 1 119 ? -15.789 9.204 11.330 1.00 90.19 119 GLN A O 1
ATOM 884 N N . GLN A 1 120 ? -14.300 10.372 10.123 1.00 89.88 120 GLN A N 1
ATOM 885 C CA . GLN A 1 120 ? -14.712 11.681 10.641 1.00 89.88 120 GLN A CA 1
ATOM 886 C C . GLN A 1 120 ? -16.151 12.016 10.231 1.00 89.88 120 GLN A C 1
ATOM 888 O O . GLN A 1 120 ? -16.945 12.496 11.045 1.00 89.88 120 GLN A O 1
ATOM 893 N N . LEU A 1 121 ? -16.518 11.705 8.984 1.00 86.06 121 LEU A N 1
ATOM 894 C CA . LEU A 1 121 ? -17.881 11.881 8.482 1.00 86.06 121 LEU A CA 1
ATOM 895 C C . LEU A 1 121 ? -18.881 10.954 9.188 1.00 86.06 121 LEU A C 1
ATOM 897 O O . LEU A 1 121 ? -19.995 11.383 9.486 1.00 86.06 121 LEU A O 1
ATOM 901 N N . GLN A 1 122 ? -18.500 9.706 9.474 1.00 80.12 122 GLN A N 1
ATOM 902 C CA . GLN A 1 122 ? -19.335 8.765 10.230 1.00 80.12 122 GLN A CA 1
ATOM 903 C C . GLN A 1 122 ? -19.536 9.224 11.676 1.00 80.12 122 GLN A C 1
ATOM 905 O O . GLN A 1 122 ? -20.675 9.359 12.110 1.00 80.12 122 GLN A O 1
ATOM 910 N N . SER A 1 123 ? -18.459 9.596 12.370 1.00 75.88 123 SER A N 1
ATOM 911 C CA . SER A 1 123 ? -18.516 10.142 13.734 1.00 75.88 123 SER A CA 1
ATOM 912 C C . SER A 1 123 ? -19.407 11.385 13.823 1.00 75.88 123 SER A C 1
ATOM 914 O O . SER A 1 123 ? -20.169 11.545 14.774 1.00 75.88 123 SER A O 1
ATOM 916 N N . SER A 1 124 ? -19.371 12.239 12.794 1.00 75.62 124 SER A N 1
ATOM 917 C CA . SER A 1 124 ? -20.228 13.428 12.708 1.00 75.62 124 SER A CA 1
ATOM 918 C C . SER A 1 124 ? -21.711 13.084 12.515 1.00 75.62 124 SER A C 1
ATOM 920 O O . SER A 1 124 ? -22.574 13.780 13.043 1.00 75.62 124 SER A O 1
ATOM 922 N N . LYS A 1 125 ? -22.028 12.012 11.775 1.00 64.81 125 LYS A N 1
ATOM 923 C CA . LYS A 1 125 ? -23.409 11.531 11.592 1.00 64.81 125 LYS A CA 1
ATOM 924 C C . LYS A 1 125 ? -23.934 10.808 12.832 1.00 64.81 125 LYS A C 1
ATOM 926 O O . LYS A 1 125 ? -25.071 11.035 13.234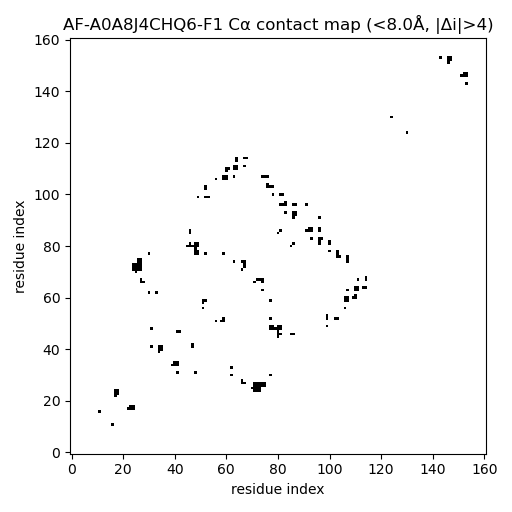 1.00 64.81 125 LYS A O 1
ATOM 931 N N . ASP A 1 126 ? -23.110 9.972 13.457 1.00 66.00 126 ASP A N 1
ATOM 932 C CA . ASP A 1 126 ? -23.492 9.201 14.642 1.00 66.00 126 ASP A CA 1
ATOM 933 C C . ASP A 1 126 ? -23.631 10.070 15.895 1.00 66.00 126 ASP A C 1
ATOM 935 O O . ASP A 1 126 ? -24.485 9.784 16.744 1.00 66.00 126 ASP A O 1
ATOM 939 N N . GLY A 1 127 ? -22.836 11.142 15.968 1.00 54.91 127 GLY A N 1
ATOM 940 C CA . GLY A 1 127 ? -22.842 12.164 17.010 1.00 54.91 127 GLY A CA 1
ATOM 941 C C . GLY A 1 127 ? -23.827 13.318 16.797 1.00 54.91 127 GLY A C 1
ATOM 942 O O . GLY A 1 127 ? -23.770 14.270 17.568 1.00 54.91 127 GLY A O 1
ATOM 943 N N . ALA A 1 128 ? -24.721 13.263 15.799 1.00 57.81 128 ALA A N 1
ATOM 944 C CA . ALA A 1 128 ? -25.795 14.244 15.606 1.00 57.81 128 ALA A CA 1
ATOM 945 C C . ALA A 1 128 ? -27.109 13.755 16.265 1.00 57.81 128 ALA A C 1
ATOM 947 O O . ALA A 1 128 ? -27.949 13.156 15.584 1.00 57.81 128 ALA A O 1
ATOM 948 N N . PRO A 1 129 ? -27.331 13.987 17.580 1.00 55.81 129 PRO A N 1
ATOM 949 C CA . PRO A 1 129 ? -28.548 13.552 18.274 1.00 55.81 129 PRO A CA 1
ATOM 950 C C . PRO A 1 129 ? -29.829 14.130 17.653 1.00 55.81 129 PRO A C 1
ATOM 952 O O . PRO A 1 129 ? -30.871 13.478 17.688 1.00 55.81 129 PRO A O 1
ATOM 955 N N . GLU A 1 130 ? -29.750 15.304 17.019 1.00 56.88 130 GLU A N 1
ATOM 956 C CA . GLU A 1 130 ? -30.888 15.936 16.346 1.00 56.88 130 GLU A CA 1
ATOM 957 C C . GLU A 1 130 ? -31.384 15.132 15.134 1.00 56.88 130 GLU A C 1
ATOM 959 O O . GLU A 1 130 ? -32.590 14.975 14.963 1.00 56.88 130 GLU A O 1
ATOM 964 N N . LEU A 1 131 ? -30.499 14.540 14.322 1.00 58.53 131 LEU A N 1
ATOM 965 C CA . LEU A 1 131 ? -30.917 13.800 13.122 1.00 58.53 131 LEU A CA 1
ATOM 966 C C . LEU A 1 131 ? -31.608 12.475 13.468 1.00 58.53 131 LEU A C 1
ATOM 968 O O . LEU A 1 131 ? -32.630 12.147 12.863 1.00 58.53 131 LEU A O 1
ATOM 972 N N . LYS A 1 132 ? -31.127 11.771 14.504 1.00 58.44 132 LYS A N 1
ATOM 973 C CA . LYS A 1 132 ? -31.795 10.570 15.038 1.00 58.44 132 LYS A CA 1
ATOM 974 C C . LYS A 1 132 ? -33.185 10.905 15.590 1.00 58.44 132 LYS A C 1
ATOM 976 O O . LYS A 1 132 ? -34.131 10.153 15.357 1.00 58.44 132 LYS A O 1
ATOM 981 N N . ALA A 1 133 ? -33.338 12.053 16.255 1.00 63.56 133 ALA A N 1
ATOM 982 C CA . ALA A 1 133 ? -34.639 12.531 16.722 1.00 63.56 133 ALA A CA 1
ATOM 983 C C . ALA A 1 133 ? -35.592 12.849 15.552 1.00 63.56 133 ALA A C 1
ATOM 985 O O . ALA A 1 133 ? -36.745 12.422 15.573 1.00 63.56 133 ALA A O 1
ATOM 986 N N . PHE A 1 134 ? -35.116 13.516 14.495 1.00 63.88 134 PHE A N 1
ATOM 987 C CA . PHE A 1 134 ? -35.933 13.828 13.313 1.00 63.88 134 PHE A CA 1
ATOM 988 C C . PHE A 1 134 ? -36.340 12.597 12.491 1.00 63.88 134 PHE A C 1
ATOM 990 O O . PHE A 1 134 ? -37.410 12.596 11.882 1.00 63.88 134 PHE A O 1
ATOM 997 N N . GLU A 1 135 ? -35.507 11.559 12.426 1.00 70.88 135 GLU A N 1
ATOM 998 C CA . GLU A 1 135 ? -35.852 10.295 11.760 1.00 70.88 135 GLU A CA 1
ATOM 999 C C . GLU A 1 135 ? -36.856 9.476 12.577 1.00 70.88 135 GLU A C 1
ATOM 1001 O O . GLU A 1 135 ? -37.810 8.944 12.009 1.00 70.88 135 GLU A O 1
ATOM 1006 N N . THR A 1 136 ? -36.703 9.467 13.904 1.00 67.31 136 THR A N 1
ATOM 1007 C CA . THR A 1 136 ? -37.654 8.828 14.828 1.00 67.31 136 THR A CA 1
ATOM 1008 C C . THR A 1 136 ? -39.031 9.493 14.751 1.00 67.31 136 THR A C 1
ATOM 1010 O O . THR A 1 136 ? -40.041 8.803 14.640 1.00 67.31 136 THR A O 1
ATOM 1013 N N . LEU A 1 137 ? -39.080 10.833 14.728 1.00 67.12 137 LEU A N 1
ATOM 1014 C CA . LEU A 1 137 ? -40.327 11.591 14.567 1.00 67.12 137 LEU A CA 1
ATOM 1015 C C . LEU A 1 137 ? -41.004 11.302 13.220 1.00 67.12 137 LEU A C 1
ATOM 1017 O O . LEU A 1 137 ? -42.212 11.094 13.177 1.00 67.12 137 LEU A O 1
ATOM 1021 N N . ARG A 1 138 ? -40.234 11.204 12.128 1.00 68.44 138 ARG A N 1
ATOM 1022 C CA . ARG A 1 138 ? -40.776 10.830 10.810 1.00 68.44 138 ARG A CA 1
ATOM 1023 C C . ARG A 1 138 ? -41.331 9.405 10.774 1.00 68.44 138 ARG A C 1
ATOM 1025 O O . ARG A 1 138 ? -42.346 9.184 10.121 1.00 68.44 138 ARG A O 1
ATOM 1032 N N . GLN A 1 139 ? -40.693 8.450 11.452 1.00 67.50 139 GLN A N 1
ATOM 1033 C CA . GLN A 1 139 ? -41.225 7.088 11.578 1.00 67.50 139 GLN A CA 1
ATOM 1034 C C . GLN A 1 139 ? -42.522 7.070 12.396 1.00 67.50 139 GLN A C 1
ATOM 1036 O O . GLN A 1 139 ? -43.501 6.484 11.943 1.00 67.50 139 GLN A O 1
ATOM 1041 N N . GLN A 1 140 ? -42.578 7.796 13.518 1.00 66.88 140 GLN A N 1
ATOM 1042 C CA . GLN A 1 140 ? -43.803 7.953 14.310 1.00 66.88 140 GLN A CA 1
ATOM 1043 C C . GLN A 1 140 ? -44.947 8.592 13.516 1.00 66.88 140 GLN A C 1
ATOM 1045 O O . GLN A 1 140 ? -46.074 8.112 13.571 1.00 66.88 140 GLN A O 1
ATOM 1050 N N . GLU A 1 141 ? -44.674 9.637 12.733 1.00 69.75 141 GLU A N 1
ATOM 1051 C CA . GLU A 1 141 ? -45.693 10.269 11.891 1.00 69.75 141 GLU A CA 1
ATOM 1052 C C . GLU A 1 141 ? -46.202 9.326 10.792 1.00 69.75 141 GLU A C 1
ATOM 1054 O O . GLU A 1 141 ? -47.403 9.307 10.519 1.00 69.75 141 GLU A O 1
ATOM 1059 N N . GLN A 1 142 ? -45.328 8.531 10.164 1.00 66.19 142 GLN A N 1
ATOM 1060 C CA . GLN A 1 142 ? -45.734 7.554 9.146 1.00 66.19 142 GLN A CA 1
ATOM 1061 C C . GLN A 1 142 ? -46.567 6.412 9.735 1.00 66.19 142 GLN A C 1
ATOM 1063 O O . GLN A 1 142 ? -47.579 6.032 9.141 1.00 66.19 142 GLN A O 1
ATOM 1068 N N . GLU A 1 143 ? -46.199 5.916 10.916 1.00 62.66 143 GLU A N 1
ATOM 1069 C CA . GLU A 1 143 ? -46.994 4.939 11.662 1.00 62.66 143 GLU A CA 1
ATOM 1070 C C . GLU A 1 143 ? -48.358 5.531 12.053 1.00 62.66 143 GLU A C 1
ATOM 1072 O O . GLU A 1 143 ? -49.393 4.914 11.803 1.00 62.66 143 GLU A O 1
ATOM 1077 N N . ASP A 1 144 ? -48.409 6.766 12.556 1.00 62.19 144 ASP A N 1
ATOM 1078 C CA . ASP A 1 144 ? -49.659 7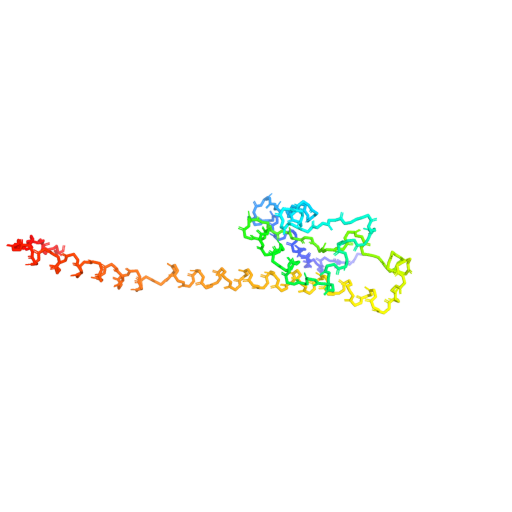.466 12.883 1.00 62.19 144 ASP A CA 1
ATOM 1079 C C . ASP A 1 144 ? -50.572 7.667 11.663 1.00 62.19 144 ASP A C 1
ATOM 1081 O O . ASP A 1 144 ? -51.798 7.523 11.761 1.00 62.19 144 ASP A O 1
ATOM 1085 N N . HIS A 1 145 ? -50.002 7.965 10.493 1.00 61.41 145 HIS A N 1
ATOM 1086 C CA . HIS A 1 145 ? -50.758 8.042 9.241 1.00 61.41 145 HIS A CA 1
ATOM 1087 C C . HIS A 1 145 ? -51.294 6.666 8.817 1.00 61.41 145 HIS A C 1
ATOM 1089 O O . HIS A 1 145 ? -52.428 6.573 8.335 1.00 61.41 145 HIS A O 1
ATOM 1095 N N . GLN A 1 146 ? -50.532 5.595 9.051 1.00 67.88 146 GLN A N 1
ATOM 1096 C CA . GLN A 1 146 ? -50.962 4.219 8.807 1.00 67.88 146 GLN A CA 1
ATOM 1097 C C . GLN A 1 146 ? -52.126 3.810 9.729 1.00 67.88 146 GLN A C 1
ATOM 1099 O O . GLN A 1 146 ? -53.117 3.257 9.246 1.00 67.88 146 GLN A O 1
ATOM 1104 N N . TRP A 1 147 ? -52.077 4.145 11.024 1.00 58.59 147 TRP A N 1
ATOM 1105 C CA . TRP A 1 147 ? -53.162 3.864 11.979 1.00 58.59 147 TRP A CA 1
ATOM 1106 C C . TRP A 1 147 ? -54.465 4.586 11.620 1.00 58.59 147 TRP A C 1
ATOM 1108 O O . TRP A 1 147 ? -55.550 3.993 11.656 1.00 58.59 147 TRP A O 1
ATOM 1118 N N . ARG A 1 148 ? -54.364 5.857 11.210 1.00 62.00 148 ARG A N 1
ATOM 1119 C CA . ARG A 1 148 ? -55.517 6.669 10.790 1.00 62.00 148 ARG A CA 1
ATOM 1120 C C . ARG A 1 148 ? -56.180 6.132 9.523 1.00 62.00 148 ARG A C 1
ATOM 1122 O O . ARG A 1 148 ? -57.406 6.154 9.439 1.00 62.00 148 ARG A O 1
ATOM 1129 N N . GLY A 1 149 ? -55.400 5.604 8.577 1.00 64.12 149 GLY A N 1
ATOM 1130 C CA . GLY A 1 149 ? -55.921 4.964 7.364 1.00 64.12 149 GLY A CA 1
ATOM 1131 C C . GLY A 1 149 ? -56.695 3.667 7.627 1.00 64.12 149 GLY A C 1
ATOM 1132 O O . GLY A 1 149 ? -57.585 3.318 6.856 1.00 64.12 149 GLY A O 1
ATOM 1133 N N . MET A 1 150 ? -56.409 2.979 8.736 1.00 67.00 150 MET A N 1
ATOM 1134 C CA . MET A 1 150 ? -57.092 1.741 9.133 1.00 67.00 150 MET A CA 1
ATOM 1135 C C . MET A 1 150 ? -58.349 1.978 9.991 1.00 67.00 150 MET A C 1
ATOM 1137 O O . MET A 1 150 ? -59.056 1.023 10.306 1.00 67.00 150 MET A O 1
ATOM 1141 N N . GLY A 1 151 ? -58.654 3.228 10.365 1.00 61.66 151 GLY A N 1
ATOM 1142 C CA . GLY A 1 151 ? -59.838 3.587 11.159 1.00 61.66 151 GLY A CA 1
ATOM 1143 C C . GLY A 1 151 ? -59.695 3.384 12.674 1.00 61.66 151 GLY A C 1
ATOM 1144 O O . GLY A 1 151 ? -60.688 3.472 13.398 1.00 61.66 151 GLY A O 1
ATOM 1145 N N . TRP A 1 152 ? -58.481 3.133 13.174 1.00 48.22 152 TRP A N 1
ATOM 1146 C CA . TRP A 1 152 ? -58.208 2.943 14.602 1.00 48.22 152 TRP A CA 1
ATOM 1147 C C . TRP A 1 152 ? -57.822 4.289 15.234 1.00 48.22 152 TRP A C 1
ATOM 1149 O O . TRP A 1 152 ? -57.007 5.033 14.690 1.00 48.22 152 TRP A O 1
ATOM 1159 N N . LYS A 1 153 ? -58.414 4.641 16.385 1.00 54.47 153 LYS A N 1
ATOM 1160 C CA . LYS A 1 153 ? -58.006 5.840 17.138 1.00 54.47 153 LYS A CA 1
ATOM 1161 C C . LYS A 1 153 ? -56.695 5.546 17.872 1.00 54.47 153 LYS A C 1
ATOM 1163 O O . LYS A 1 153 ? -56.638 4.574 18.621 1.00 54.47 153 LYS A O 1
ATOM 1168 N N . ALA A 1 154 ? -55.677 6.386 17.664 1.00 55.50 154 ALA A N 1
ATOM 1169 C CA . ALA A 1 154 ? -54.379 6.268 18.331 1.00 55.50 154 ALA A CA 1
ATOM 1170 C C . ALA A 1 154 ? -54.546 6.188 19.866 1.00 55.50 154 ALA A C 1
ATOM 1172 O O . ALA A 1 154 ? -55.394 6.906 20.415 1.00 55.50 154 ALA A O 1
ATOM 1173 N N . PRO A 1 155 ? -53.777 5.340 20.577 1.00 53.66 155 PRO A N 1
ATOM 1174 C CA . PRO A 1 155 ? -53.864 5.262 22.026 1.00 53.66 155 PRO A CA 1
ATOM 1175 C C . PRO A 1 155 ? -53.403 6.589 22.636 1.00 53.66 155 PRO A C 1
ATOM 1177 O O . PRO A 1 155 ? -52.333 7.095 22.306 1.00 53.66 155 PRO A O 1
ATOM 1180 N N . LEU A 1 156 ? -54.208 7.148 23.542 1.00 49.84 156 LEU A N 1
ATOM 1181 C CA . LEU A 1 156 ? -53.839 8.313 24.346 1.00 49.84 156 LEU A CA 1
ATOM 1182 C C . LEU A 1 156 ? -52.677 7.920 25.271 1.00 49.84 156 LEU A C 1
ATOM 1184 O O . LEU A 1 156 ? -52.900 7.413 26.370 1.00 49.84 156 LEU A O 1
ATOM 1188 N N . LEU A 1 157 ? -51.434 8.106 24.823 1.00 46.72 157 LEU A N 1
ATOM 1189 C CA . LEU A 1 157 ? -50.273 7.955 25.693 1.00 46.72 157 LEU A CA 1
ATOM 1190 C C . LEU A 1 157 ? -50.262 9.107 26.701 1.00 46.72 157 LEU A C 1
ATOM 1192 O O . LEU A 1 157 ? -50.211 10.283 26.348 1.00 46.72 157 LEU A O 1
ATOM 1196 N N . ALA A 1 158 ? -50.376 8.720 27.970 1.00 46.44 158 ALA A N 1
ATOM 1197 C CA . ALA A 1 158 ? -50.418 9.590 29.127 1.00 46.44 158 ALA A CA 1
ATOM 1198 C C . ALA A 1 158 ? -49.215 10.542 29.166 1.00 46.44 158 ALA A C 1
ATOM 1200 O O . ALA A 1 158 ? -48.060 10.123 29.082 1.00 46.44 158 ALA A O 1
ATOM 1201 N N . THR A 1 159 ? -49.505 11.825 29.361 1.00 44.97 159 THR A N 1
ATOM 1202 C CA . THR A 1 159 ? -48.532 12.855 29.721 1.00 44.97 159 THR A CA 1
ATOM 1203 C C . THR A 1 159 ? -47.803 12.440 31.000 1.00 44.97 159 THR A C 1
ATOM 1205 O O . THR A 1 159 ? -48.415 12.386 32.068 1.00 44.97 159 THR A O 1
ATOM 1208 N N . ARG A 1 160 ? -46.504 12.141 30.904 1.00 40.16 160 ARG A N 1
ATOM 1209 C CA . ARG A 1 160 ? -45.618 12.087 32.072 1.00 40.16 160 ARG A CA 1
ATOM 1210 C C . ARG A 1 160 ? -45.141 13.504 32.393 1.00 40.16 160 ARG A C 1
ATOM 1212 O O . ARG A 1 160 ? -44.521 14.143 31.548 1.00 40.16 160 ARG A O 1
ATOM 1219 N N . THR A 1 161 ? -45.482 13.956 33.597 1.00 51.50 161 THR A N 1
ATOM 1220 C CA . THR A 1 161 ? -44.756 14.974 34.375 1.00 51.50 161 THR A CA 1
ATOM 1221 C C . THR A 1 161 ? -43.352 14.508 34.716 1.00 51.50 161 THR A C 1
ATOM 1223 O O . THR A 1 161 ? -43.212 13.281 34.944 1.00 51.50 161 THR A O 1
#

Organism: NCBI:txid1737510

pLDDT: mean 81.31, std 17.57, range [39.25, 98.62]

Mean predicted aligned error: 13.24 Å

Radius of gyration: 26.85 Å; Cα contacts (8 Å, |Δi|>4): 120; chains: 1; bounding box: 90×34×55 Å